Protein AF-A0A8H6HP29-F1 (afdb_monomer_lite)

Foldseek 3Di:
DCCLVCLQPDPPDDPVVDQLLQSVLSNCVSNVVVVLVVVLVCCCCPVVVVDPVPRDDPVNSVVVVVVVVLVVLVVLCVLQPCVVQPPRRDPPVSSCSNQPVVNVVSVVVVVVVVVVVD

Sequence (118 aa):
LGTILGCAIKEQVKKEDRKPGRERAYAILISEAAFLIWKIRCEWRIEHEQEEEKAHTAVEIENRWRAMMDALINFDYLSTNTERYGSKATEKTLVEATWGNLLEEHSKKIKIRSRARV

Secondary structure (DSSP, 8-state):
-HHHHHTTPPP---GGG--HHHHHHHHHHHHHHHHHHHHHHHIIIIISTT-GGGPPPHHHHHHHHHHHHHHHHHHHHHTT-HHHHGGGSPPHHHHHHHHTHHHHHHHHHHHHHHHTT-

Structure (mmCIF, N/CA/C/O backbone):
data_AF-A0A8H6HP29-F1
#
_entry.id   AF-A0A8H6HP29-F1
#
loop_
_atom_site.group_PDB
_atom_site.id
_atom_site.type_symbol
_atom_site.label_atom_id
_atom_site.label_alt_id
_atom_site.label_comp_id
_atom_site.label_asym_id
_atom_site.label_entity_id
_atom_site.label_seq_id
_atom_site.pdbx_PDB_ins_code
_atom_site.Cartn_x
_atom_site.Cartn_y
_atom_site.Cartn_z
_atom_site.occupancy
_atom_site.B_iso_or_equiv
_atom_site.auth_seq_id
_atom_site.auth_comp_id
_atom_site.auth_asym_id
_atom_site.auth_atom_id
_atom_site.pdbx_PDB_model_num
ATOM 1 N N . LEU A 1 1 ? -11.431 -7.342 -14.838 1.00 80.12 1 LEU A N 1
ATOM 2 C CA . LEU A 1 1 ? -11.944 -5.958 -14.669 1.00 80.12 1 LEU A CA 1
ATOM 3 C C . LEU A 1 1 ? -12.895 -5.825 -13.485 1.00 80.12 1 LEU A C 1
ATOM 5 O O . LEU A 1 1 ? -12.622 -4.981 -12.646 1.00 80.12 1 LEU A O 1
ATOM 9 N N . GLY A 1 2 ? -13.939 -6.661 -13.367 1.00 91.44 2 GLY A N 1
ATOM 10 C CA . GLY A 1 2 ? -14.906 -6.582 -12.255 1.00 91.44 2 GLY A CA 1
ATOM 11 C C . GLY A 1 2 ? -14.269 -6.568 -10.861 1.00 91.44 2 GLY A C 1
ATOM 12 O O . GLY A 1 2 ? -14.625 -5.733 -10.044 1.00 91.44 2 GLY A O 1
ATOM 13 N N . THR A 1 3 ? -13.246 -7.393 -10.628 1.00 90.88 3 THR A N 1
ATOM 14 C CA . THR A 1 3 ? -12.493 -7.411 -9.364 1.00 90.88 3 THR A CA 1
ATOM 15 C C . THR A 1 3 ? -11.807 -6.084 -9.041 1.00 90.88 3 THR A C 1
ATOM 17 O O . THR A 1 3 ? -11.855 -5.649 -7.903 1.00 90.88 3 THR A O 1
ATOM 20 N N . ILE A 1 4 ? -11.197 -5.420 -10.028 1.00 92.69 4 ILE A N 1
ATOM 21 C CA . ILE A 1 4 ? -10.497 -4.139 -9.824 1.00 92.69 4 ILE A CA 1
ATOM 22 C C . ILE A 1 4 ? -11.512 -3.028 -9.546 1.00 92.69 4 ILE A C 1
ATOM 24 O O . ILE A 1 4 ? -11.343 -2.251 -8.617 1.00 92.69 4 ILE A O 1
ATOM 28 N N . LEU A 1 5 ? -12.594 -2.979 -10.326 1.00 91.69 5 LEU A N 1
ATOM 29 C CA . LEU A 1 5 ? -13.640 -1.966 -10.161 1.00 91.69 5 LEU A CA 1
ATOM 30 C C . LEU A 1 5 ? -14.454 -2.169 -8.874 1.00 91.69 5 LEU A C 1
ATOM 32 O O . LEU A 1 5 ? -14.981 -1.212 -8.316 1.00 91.69 5 LEU A O 1
ATOM 36 N N . GLY A 1 6 ? -14.556 -3.414 -8.410 1.00 91.69 6 GLY A N 1
ATOM 37 C CA . GLY A 1 6 ? -15.330 -3.802 -7.238 1.00 91.69 6 GLY A CA 1
ATOM 38 C C . GLY A 1 6 ? -14.517 -4.016 -5.964 1.00 91.69 6 GLY A C 1
ATOM 39 O O . GLY A 1 6 ? -15.121 -4.329 -4.946 1.00 91.69 6 GLY A O 1
ATOM 40 N N . CYS A 1 7 ? -13.187 -3.861 -5.967 1.00 91.38 7 CYS A N 1
ATOM 41 C CA . CYS A 1 7 ? -12.358 -4.252 -4.816 1.00 91.38 7 CYS A CA 1
ATOM 42 C C . CYS A 1 7 ? -12.662 -3.455 -3.540 1.00 91.38 7 CYS A C 1
ATOM 44 O O . CYS A 1 7 ? -12.459 -3.957 -2.439 1.00 91.38 7 CYS A O 1
ATOM 46 N N . ALA A 1 8 ? -13.171 -2.229 -3.685 1.00 86.94 8 ALA A N 1
ATOM 47 C CA . ALA A 1 8 ? -13.584 -1.370 -2.578 1.00 86.94 8 ALA A CA 1
ATOM 48 C C . ALA A 1 8 ? -15.068 -1.539 -2.192 1.00 86.94 8 ALA A C 1
ATOM 50 O O . ALA A 1 8 ? -15.531 -0.915 -1.232 1.00 86.94 8 ALA A O 1
ATOM 51 N N . ILE A 1 9 ? -15.830 -2.357 -2.929 1.00 88.38 9 ILE A N 1
ATOM 52 C CA . ILE A 1 9 ? -17.239 -2.613 -2.634 1.00 88.38 9 ILE A CA 1
ATOM 53 C C . ILE A 1 9 ? -17.313 -3.584 -1.461 1.00 88.38 9 ILE A C 1
ATOM 55 O O . ILE A 1 9 ? -16.763 -4.680 -1.477 1.00 88.38 9 ILE A O 1
ATOM 59 N N . LYS A 1 10 ? -18.023 -3.158 -0.422 1.00 71.69 10 LYS A N 1
ATOM 60 C CA . LYS A 1 10 ? -18.251 -3.954 0.778 1.00 71.69 10 LYS A CA 1
ATOM 61 C C . LYS A 1 10 ? -19.354 -4.968 0.490 1.00 71.69 10 LYS A C 1
ATOM 63 O O . LYS A 1 10 ? -20.489 -4.568 0.237 1.00 71.69 10 LYS A O 1
ATOM 68 N N . GLU A 1 11 ? -19.029 -6.256 0.551 1.00 68.00 11 GLU A N 1
ATOM 69 C CA . GLU A 1 11 ? -20.042 -7.311 0.526 1.00 68.00 11 GLU A CA 1
ATOM 70 C C . GLU A 1 11 ? -21.029 -7.122 1.688 1.00 68.00 11 GLU A C 1
ATOM 72 O O . GLU A 1 11 ? -20.660 -6.680 2.782 1.00 68.00 11 GLU A O 1
ATOM 77 N N . GLN A 1 12 ? -22.301 -7.455 1.456 1.00 63.59 12 GLN A N 1
ATOM 78 C CA . GLN A 1 12 ? -23.348 -7.429 2.481 1.00 63.59 12 GLN A CA 1
ATOM 79 C C . GLN A 1 12 ? -23.239 -8.655 3.397 1.00 63.59 12 GLN A C 1
ATOM 81 O O . GLN A 1 12 ? -24.166 -9.450 3.532 1.00 63.59 12 GLN A O 1
ATOM 86 N N . VAL A 1 13 ? -22.072 -8.827 4.009 1.00 71.75 13 VAL A N 1
ATOM 87 C CA . VAL A 1 13 ? -21.848 -9.854 5.022 1.00 71.75 13 VAL A CA 1
ATOM 88 C C . VAL A 1 13 ? -22.559 -9.426 6.307 1.00 71.75 13 VAL A C 1
ATOM 90 O O . VAL A 1 13 ? -22.623 -8.234 6.633 1.00 71.75 13 VAL A O 1
ATOM 93 N N . LYS A 1 14 ? -23.097 -10.393 7.059 1.00 72.81 14 LYS A N 1
ATOM 94 C CA . LYS A 1 14 ? -23.611 -10.139 8.410 1.00 72.81 14 LYS A CA 1
ATOM 95 C C . LYS A 1 14 ? -22.538 -9.426 9.236 1.00 72.81 14 LYS A C 1
ATOM 97 O O . LYS A 1 14 ? -21.358 -9.758 9.162 1.00 72.81 14 LYS A O 1
ATOM 102 N N . LYS A 1 15 ? -22.957 -8.442 10.037 1.00 68.25 15 LYS A N 1
ATOM 103 C CA . LYS A 1 15 ? -22.053 -7.562 10.797 1.00 68.25 15 LYS A CA 1
ATOM 104 C C . LYS A 1 15 ? -21.067 -8.334 11.692 1.00 68.25 15 LYS A C 1
ATOM 106 O O . LYS A 1 15 ? -19.955 -7.858 11.884 1.00 68.25 15 LYS A O 1
ATOM 111 N N . GLU A 1 16 ? -21.470 -9.499 12.198 1.00 73.19 16 GLU A N 1
ATOM 112 C CA . GLU A 1 16 ? -20.668 -10.369 13.074 1.00 73.19 16 GLU A CA 1
ATOM 113 C C . GLU A 1 16 ? -19.512 -11.080 12.357 1.00 73.19 16 GLU A C 1
ATOM 115 O O . GLU A 1 16 ? -18.465 -11.290 12.961 1.00 73.19 16 GLU A O 1
ATOM 120 N N . ASP A 1 17 ? -19.645 -11.374 11.062 1.00 77.88 17 ASP A N 1
ATOM 121 C CA . ASP A 1 17 ? -18.613 -12.079 10.287 1.00 77.88 17 ASP A CA 1
ATOM 122 C C . ASP A 1 17 ? -17.635 -11.119 9.591 1.00 77.88 17 ASP A C 1
ATOM 124 O O . ASP A 1 17 ? -16.699 -11.537 8.897 1.00 77.88 17 ASP A O 1
ATOM 128 N N . ARG A 1 18 ? -17.849 -9.811 9.762 1.00 80.69 18 ARG A N 1
ATOM 129 C CA . ARG A 1 18 ? -17.110 -8.774 9.058 1.00 80.69 18 ARG A CA 1
ATOM 130 C C . ARG A 1 18 ? -15.661 -8.700 9.531 1.00 80.69 18 ARG A C 1
ATOM 132 O O . ARG A 1 18 ? -15.383 -8.571 10.722 1.00 80.69 18 ARG A O 1
ATOM 139 N N . LYS A 1 19 ? -14.722 -8.675 8.581 1.00 88.06 19 LYS A N 1
ATOM 140 C CA . LYS A 1 19 ? -13.280 -8.557 8.856 1.00 88.06 19 LYS A CA 1
ATOM 141 C C . LYS A 1 19 ? -12.741 -7.290 8.192 1.00 88.06 19 LYS A C 1
ATOM 143 O O . LYS A 1 19 ? -12.082 -7.385 7.156 1.00 88.06 19 LYS A O 1
ATOM 148 N N . PRO A 1 20 ? -12.988 -6.102 8.779 1.00 88.94 20 PRO A N 1
ATOM 149 C CA . PRO A 1 20 ? -12.727 -4.819 8.124 1.00 88.94 20 PRO A CA 1
ATOM 150 C C . PRO A 1 20 ? -11.257 -4.622 7.735 1.00 88.94 20 PRO A C 1
ATOM 152 O O . PRO A 1 20 ? -10.988 -4.094 6.661 1.00 88.94 20 PRO A O 1
ATOM 155 N N . GLY A 1 21 ? -10.308 -5.098 8.550 1.00 91.44 21 GLY A N 1
ATOM 156 C CA . GLY A 1 21 ? -8.884 -5.066 8.202 1.00 91.44 21 GLY A CA 1
ATOM 157 C C . GLY A 1 21 ? -8.557 -5.903 6.959 1.00 91.44 21 GLY A C 1
ATOM 158 O O . GLY A 1 21 ? -7.873 -5.430 6.059 1.00 91.44 21 GLY A O 1
ATOM 159 N N . ARG A 1 22 ? -9.124 -7.112 6.846 1.00 90.00 22 ARG A N 1
ATOM 160 C CA . ARG A 1 22 ? -8.913 -8.001 5.691 1.00 90.00 22 ARG A CA 1
ATOM 161 C C . ARG A 1 22 ? -9.568 -7.461 4.420 1.00 90.00 22 ARG A C 1
ATOM 163 O O . ARG A 1 22 ? -8.945 -7.492 3.366 1.00 90.00 22 ARG A O 1
ATOM 170 N N . GLU A 1 23 ? -10.798 -6.961 4.527 1.00 91.62 23 GLU A N 1
ATOM 171 C CA . GLU A 1 23 ? -11.507 -6.290 3.426 1.00 91.62 23 GLU A CA 1
ATOM 172 C C . GLU A 1 23 ? -10.692 -5.100 2.906 1.00 91.62 23 GLU A C 1
ATOM 174 O O . GLU A 1 23 ? -10.485 -4.953 1.703 1.00 91.62 23 GLU A O 1
ATOM 179 N N . ARG A 1 24 ? -10.170 -4.277 3.823 1.00 93.12 24 ARG A N 1
ATOM 180 C CA . ARG A 1 24 ? -9.332 -3.127 3.483 1.00 93.12 24 ARG A CA 1
ATOM 181 C C . ARG A 1 24 ? -8.012 -3.549 2.836 1.00 93.12 24 ARG A C 1
ATOM 183 O O . ARG A 1 24 ? -7.641 -2.977 1.817 1.00 93.12 24 ARG A O 1
ATOM 190 N N . ALA A 1 25 ? -7.333 -4.558 3.383 1.00 93.25 25 ALA A N 1
ATOM 191 C CA . ALA A 1 25 ? -6.086 -5.080 2.823 1.00 93.25 25 ALA A CA 1
ATOM 192 C C . ALA A 1 25 ? -6.294 -5.609 1.400 1.00 93.25 25 ALA A C 1
ATOM 194 O O . ALA A 1 25 ? -5.510 -5.305 0.506 1.00 93.25 25 ALA A O 1
ATOM 195 N N . TYR A 1 26 ? -7.384 -6.345 1.174 1.00 93.19 26 TYR A N 1
ATOM 196 C CA . TYR A 1 26 ? -7.762 -6.822 -0.150 1.00 93.19 26 TYR A CA 1
ATOM 197 C C . TYR A 1 26 ? -7.975 -5.666 -1.132 1.00 93.19 26 TYR A C 1
ATOM 199 O O . TYR A 1 26 ? -7.392 -5.671 -2.215 1.00 93.19 26 TYR A O 1
ATOM 207 N N . ALA A 1 27 ? -8.763 -4.660 -0.740 1.00 94.44 27 ALA A N 1
ATOM 208 C CA . ALA A 1 27 ? -9.038 -3.504 -1.584 1.00 94.44 27 ALA A CA 1
ATOM 209 C C . ALA A 1 27 ? -7.745 -2.799 -2.022 1.00 94.44 27 ALA A C 1
ATOM 211 O O . ALA A 1 27 ? -7.578 -2.558 -3.217 1.00 94.44 27 ALA A O 1
ATOM 212 N N . ILE A 1 28 ? -6.829 -2.550 -1.074 1.00 94.94 28 ILE A N 1
ATOM 213 C CA . ILE A 1 28 ? -5.526 -1.915 -1.322 1.00 94.94 28 ILE A CA 1
ATOM 214 C C . ILE A 1 28 ? -4.671 -2.779 -2.253 1.00 94.94 28 ILE A C 1
ATOM 216 O O . ILE A 1 28 ? -4.185 -2.293 -3.267 1.00 94.94 28 ILE A O 1
ATOM 220 N N . LEU A 1 29 ? -4.511 -4.072 -1.957 1.00 94.50 29 LEU A N 1
ATOM 221 C CA . LEU A 1 29 ? -3.666 -4.958 -2.764 1.00 94.50 29 LEU A CA 1
ATOM 222 C C . LEU A 1 29 ? -4.126 -5.015 -4.223 1.00 94.50 29 LEU A C 1
ATOM 224 O O . LEU A 1 29 ? -3.298 -4.946 -5.129 1.00 94.50 29 LEU A O 1
ATOM 228 N N . ILE A 1 30 ? -5.436 -5.116 -4.456 1.00 95.81 30 ILE A N 1
ATOM 229 C CA . ILE A 1 30 ? -5.982 -5.170 -5.813 1.00 95.81 30 ILE A CA 1
ATOM 230 C C . ILE A 1 30 ? -5.809 -3.831 -6.537 1.00 95.81 30 ILE A C 1
ATOM 232 O O . ILE A 1 30 ? -5.395 -3.829 -7.700 1.00 95.81 30 ILE A O 1
ATOM 236 N N . SER A 1 31 ? -6.108 -2.701 -5.886 1.00 96.00 31 SER A N 1
ATOM 237 C CA . SER A 1 31 ? -6.001 -1.387 -6.529 1.00 96.00 31 SER A CA 1
ATOM 238 C C . SER A 1 31 ? -4.554 -1.017 -6.850 1.00 96.00 31 SER A C 1
ATOM 240 O O . SER A 1 31 ? -4.270 -0.566 -7.958 1.00 96.00 31 SER A O 1
ATOM 242 N N . GLU A 1 32 ? -3.632 -1.261 -5.921 1.00 96.38 32 GLU A N 1
ATOM 243 C CA . GLU A 1 32 ? -2.213 -0.924 -6.073 1.00 96.38 32 GLU A CA 1
ATOM 244 C C . GLU A 1 32 ? -1.523 -1.830 -7.093 1.00 96.38 32 GLU A C 1
ATOM 246 O O . GLU A 1 32 ? -0.751 -1.355 -7.926 1.00 96.38 32 GLU A O 1
ATOM 251 N N . ALA A 1 33 ? -1.858 -3.126 -7.118 1.00 96.44 33 ALA A N 1
ATOM 252 C CA . ALA A 1 33 ? -1.350 -4.031 -8.146 1.00 96.44 33 ALA A CA 1
ATOM 253 C C . ALA A 1 33 ? -1.822 -3.603 -9.543 1.00 96.44 33 ALA A C 1
ATOM 255 O O . ALA A 1 33 ? -1.024 -3.542 -10.479 1.00 96.44 33 ALA A O 1
ATOM 256 N N . ALA A 1 34 ? -3.105 -3.255 -9.688 1.00 97.06 34 ALA A N 1
ATOM 257 C CA . ALA A 1 34 ? -3.644 -2.763 -10.952 1.00 97.06 34 ALA A CA 1
ATOM 258 C C . ALA A 1 34 ? -2.968 -1.456 -11.394 1.00 97.06 34 ALA A C 1
ATOM 260 O O . ALA A 1 34 ? -2.622 -1.313 -12.570 1.00 97.06 34 ALA A O 1
ATOM 261 N N . PHE A 1 35 ? -2.744 -0.529 -10.459 1.00 96.56 35 PHE A N 1
ATOM 262 C CA . PHE A 1 35 ? -2.038 0.720 -10.720 1.00 96.56 35 PHE A CA 1
ATOM 263 C C . PHE A 1 35 ? -0.588 0.480 -11.158 1.00 96.56 35 PHE A C 1
ATOM 265 O O . PHE A 1 35 ? -0.164 1.035 -12.171 1.00 96.56 35 PHE A O 1
ATOM 272 N N . LEU A 1 36 ? 0.156 -0.382 -10.458 1.00 97.38 36 LEU A N 1
ATOM 273 C CA . LEU A 1 36 ? 1.539 -0.703 -10.808 1.00 97.38 36 LEU A CA 1
ATOM 274 C C . LEU A 1 36 ? 1.635 -1.353 -12.194 1.00 97.38 36 LEU A C 1
ATOM 276 O O . LEU A 1 36 ? 2.466 -0.941 -12.999 1.00 97.38 36 LEU A O 1
ATOM 280 N N . ILE A 1 37 ? 0.757 -2.315 -12.502 1.00 96.19 37 ILE A N 1
ATOM 281 C CA . ILE A 1 37 ? 0.690 -2.954 -13.827 1.00 96.19 37 ILE A CA 1
ATOM 282 C C . ILE A 1 37 ? 0.414 -1.909 -14.910 1.00 96.19 37 ILE A C 1
ATOM 284 O O . ILE A 1 37 ? 1.078 -1.898 -15.947 1.00 96.19 37 ILE A O 1
ATOM 288 N N . TRP A 1 38 ? -0.559 -1.024 -14.678 1.00 96.81 38 TRP A N 1
ATOM 289 C CA . TRP A 1 38 ? -0.878 0.048 -15.615 1.00 96.81 38 TRP A CA 1
ATOM 290 C C . TRP A 1 38 ? 0.321 0.972 -15.838 1.00 96.81 38 TRP A C 1
ATOM 292 O O . TRP A 1 38 ? 0.652 1.265 -16.986 1.00 96.81 38 TRP A O 1
ATOM 302 N N . LYS A 1 39 ? 1.002 1.370 -14.760 1.00 96.38 39 LYS A N 1
ATOM 303 C CA . LYS A 1 39 ? 2.168 2.250 -14.813 1.00 96.38 39 LYS A CA 1
ATOM 304 C C . LYS A 1 39 ? 3.319 1.618 -15.600 1.00 96.38 39 LYS A C 1
ATOM 306 O O . LYS A 1 39 ? 3.775 2.222 -16.562 1.00 96.38 39 LYS A O 1
ATOM 311 N N . ILE A 1 40 ? 3.700 0.381 -15.272 1.00 96.00 40 ILE A N 1
ATOM 312 C CA . ILE A 1 40 ? 4.738 -0.387 -15.987 1.00 96.00 40 ILE A CA 1
ATOM 313 C C . ILE A 1 40 ? 4.400 -0.501 -17.478 1.00 96.00 40 ILE A C 1
ATOM 315 O O . ILE A 1 40 ? 5.257 -0.315 -18.337 1.00 96.00 40 ILE A O 1
ATOM 319 N N . ARG A 1 41 ? 3.132 -0.769 -17.816 1.00 95.06 41 ARG A N 1
ATOM 320 C CA . ARG A 1 41 ? 2.707 -0.856 -19.219 1.00 95.06 41 ARG A CA 1
ATOM 321 C C . ARG A 1 41 ? 2.843 0.481 -19.947 1.00 95.06 41 ARG A C 1
ATOM 323 O O . ARG A 1 41 ? 3.162 0.493 -21.134 1.00 95.06 41 ARG A O 1
ATOM 330 N N . CYS A 1 42 ? 2.529 1.588 -19.280 1.00 95.31 42 CYS A N 1
ATOM 331 C CA . CYS A 1 42 ? 2.664 2.922 -19.856 1.00 95.31 42 CYS A CA 1
ATOM 332 C C . CYS A 1 42 ? 4.133 3.298 -20.064 1.00 95.31 42 CYS A C 1
ATOM 334 O O . CYS A 1 42 ? 4.450 3.757 -21.154 1.00 95.31 42 CYS A O 1
ATOM 336 N N . GLU A 1 43 ? 5.011 3.036 -19.094 1.00 94.69 43 GLU A N 1
ATOM 337 C CA . GLU A 1 43 ? 6.463 3.246 -19.228 1.00 94.69 43 GLU A CA 1
ATOM 338 C C . GLU A 1 43 ? 7.010 2.459 -20.429 1.00 94.69 43 GLU A C 1
ATOM 340 O O . GLU A 1 43 ? 7.535 3.043 -21.375 1.00 94.69 43 GL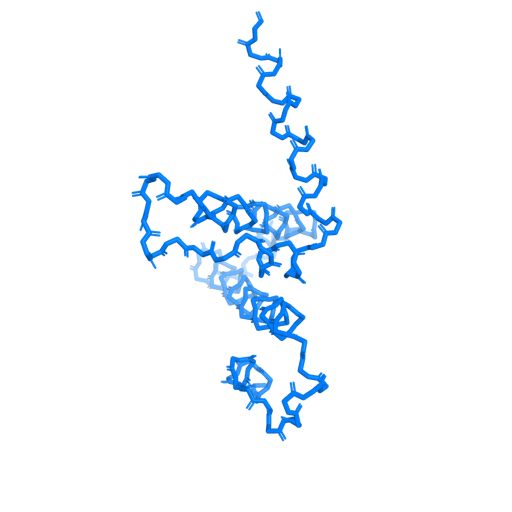U A O 1
ATOM 345 N N . TRP A 1 44 ? 6.743 1.151 -20.488 1.00 93.12 44 TRP A N 1
ATOM 346 C CA . TRP A 1 44 ? 7.206 0.319 -21.599 1.00 93.12 44 TRP A CA 1
ATOM 347 C C . TRP A 1 44 ? 6.672 0.770 -22.968 1.00 93.12 44 TRP A C 1
ATOM 349 O O . TRP A 1 44 ? 7.411 0.824 -23.949 1.00 93.12 44 TRP A O 1
ATOM 359 N N . ARG A 1 45 ? 5.378 1.099 -23.061 1.00 93.56 45 ARG A N 1
ATOM 360 C CA . ARG A 1 45 ? 4.745 1.403 -24.353 1.00 93.56 45 ARG A CA 1
ATOM 361 C C . ARG A 1 45 ? 4.972 2.835 -24.833 1.00 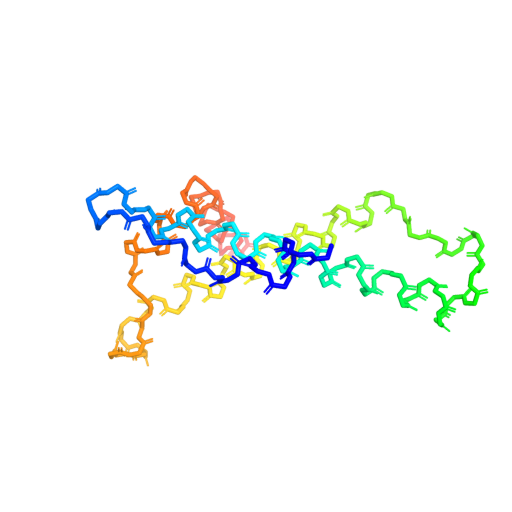93.56 45 ARG A C 1
ATOM 363 O O . ARG A 1 45 ? 5.003 3.052 -26.036 1.00 93.56 45 ARG A O 1
ATOM 370 N N . ILE A 1 46 ? 5.024 3.804 -23.923 1.00 92.75 46 ILE A N 1
ATOM 371 C CA . ILE A 1 46 ? 5.045 5.235 -24.260 1.00 92.75 46 ILE A CA 1
ATOM 372 C C . ILE A 1 46 ? 6.456 5.800 -24.117 1.00 92.75 46 ILE A C 1
ATOM 374 O O . ILE A 1 46 ? 6.896 6.522 -24.999 1.00 92.75 46 ILE A O 1
ATOM 378 N N . GLU A 1 47 ? 7.167 5.479 -23.035 1.00 91.19 47 GLU A N 1
ATOM 379 C CA . GLU A 1 47 ? 8.500 6.045 -22.772 1.00 91.19 47 GLU A CA 1
ATOM 380 C C . GLU A 1 47 ? 9.618 5.247 -23.448 1.00 91.19 47 GLU A C 1
ATOM 382 O O . GLU A 1 47 ? 10.662 5.802 -23.783 1.00 91.19 47 GLU A O 1
ATOM 387 N N . HIS A 1 48 ? 9.420 3.941 -23.633 1.00 90.94 48 HIS A N 1
ATOM 388 C CA . HIS A 1 48 ? 10.416 3.050 -24.234 1.00 90.94 48 HIS A CA 1
ATOM 389 C C . HIS A 1 48 ? 10.043 2.571 -25.636 1.00 90.94 48 HIS A C 1
ATOM 391 O O . HIS A 1 48 ? 10.740 1.720 -26.171 1.00 90.94 48 HIS A O 1
ATOM 397 N N . GLU A 1 49 ? 8.945 3.080 -26.208 1.00 91.75 49 GLU A N 1
ATOM 398 C CA . GLU A 1 49 ? 8.481 2.752 -27.567 1.00 91.75 49 GLU A CA 1
ATOM 399 C C . GLU A 1 49 ? 8.424 1.237 -27.860 1.00 91.75 49 GLU A C 1
ATOM 401 O O . GLU A 1 49 ? 8.563 0.798 -28.997 1.00 91.75 49 GLU A O 1
ATOM 406 N N . GLN A 1 50 ? 8.178 0.425 -26.822 1.00 88.62 50 GLN A N 1
ATOM 407 C CA . GLN A 1 50 ? 8.149 -1.041 -26.878 1.00 88.62 50 GLN A CA 1
ATOM 408 C C . GLN A 1 50 ? 9.485 -1.709 -27.245 1.00 88.62 50 GLN A C 1
ATOM 410 O O . GLN A 1 50 ? 9.497 -2.870 -27.658 1.00 88.62 50 GLN A O 1
ATOM 415 N N . GLU A 1 51 ? 10.610 -1.024 -27.048 1.00 91.88 51 GLU A N 1
ATOM 416 C CA . GLU A 1 51 ? 11.940 -1.607 -27.204 1.00 91.88 51 GLU A CA 1
ATOM 417 C C . GLU A 1 51 ? 12.164 -2.744 -26.192 1.00 91.88 51 GLU A C 1
ATOM 419 O O . GLU A 1 51 ? 12.020 -2.571 -24.978 1.00 91.88 51 GLU A O 1
ATOM 424 N N . GLU A 1 52 ? 12.530 -3.926 -26.690 1.00 86.88 52 GLU A N 1
ATOM 425 C CA . GLU A 1 52 ? 12.685 -5.138 -25.876 1.00 86.88 52 GLU A CA 1
ATOM 426 C C . GLU A 1 52 ? 13.877 -5.046 -24.909 1.00 86.88 52 GLU A C 1
ATOM 428 O O . GLU A 1 52 ? 13.791 -5.502 -23.771 1.00 86.88 52 GLU A O 1
ATOM 433 N N . GLU A 1 53 ? 14.953 -4.360 -25.306 1.00 89.31 53 GLU A N 1
ATOM 434 C CA . GLU A 1 53 ? 16.132 -4.117 -24.458 1.00 89.31 53 GLU A CA 1
ATOM 435 C C . GLU A 1 53 ? 15.830 -3.225 -23.243 1.00 89.31 53 GLU A C 1
ATOM 437 O O . GLU A 1 53 ? 16.536 -3.280 -22.236 1.00 89.31 53 GLU A O 1
ATOM 442 N N . LYS A 1 54 ? 14.766 -2.418 -23.322 1.00 88.06 54 LYS A N 1
ATOM 443 C CA . LYS A 1 54 ? 14.298 -1.529 -22.249 1.00 88.06 54 LYS A CA 1
ATOM 444 C C . LYS A 1 54 ? 13.124 -2.127 -21.469 1.00 88.06 54 LYS A C 1
ATOM 446 O O . LYS A 1 54 ? 12.474 -1.427 -20.692 1.00 88.06 54 LYS A O 1
ATOM 451 N N . ALA A 1 55 ? 12.812 -3.407 -21.673 1.00 89.56 55 ALA A N 1
ATOM 452 C CA . ALA A 1 55 ? 11.776 -4.080 -20.906 1.00 89.56 55 ALA A CA 1
ATOM 453 C C . ALA A 1 55 ? 12.172 -4.182 -19.424 1.00 89.56 55 ALA A C 1
ATOM 455 O O . ALA A 1 55 ? 13.299 -4.539 -19.075 1.00 89.56 55 ALA A O 1
ATOM 456 N N . HIS A 1 56 ? 11.217 -3.903 -18.537 1.00 92.56 56 HIS A N 1
ATOM 457 C CA . HIS A 1 56 ? 11.443 -4.005 -17.099 1.00 92.56 56 HIS A CA 1
ATOM 458 C C . HIS A 1 56 ? 11.770 -5.440 -16.686 1.00 92.56 56 HIS A C 1
ATOM 460 O O . HIS A 1 56 ? 11.090 -6.396 -17.069 1.00 92.56 56 HIS A O 1
ATOM 466 N N . THR A 1 57 ? 12.778 -5.585 -15.831 1.00 95.19 57 THR A N 1
ATOM 467 C CA . THR A 1 57 ? 13.156 -6.897 -15.293 1.00 95.19 57 THR A CA 1
ATOM 468 C C . THR A 1 57 ? 12.229 -7.313 -14.152 1.00 95.19 57 THR A C 1
ATOM 470 O O . THR A 1 57 ? 11.682 -6.476 -13.432 1.00 95.19 57 THR A O 1
ATOM 473 N N . ALA A 1 58 ? 12.098 -8.620 -13.910 1.00 94.75 58 ALA A N 1
ATOM 474 C CA . ALA A 1 58 ? 11.307 -9.126 -12.785 1.00 94.75 58 ALA A CA 1
ATOM 475 C C . ALA A 1 58 ? 11.782 -8.563 -11.429 1.00 94.75 58 ALA A C 1
ATOM 477 O O . ALA A 1 58 ? 10.962 -8.197 -10.590 1.00 94.75 58 ALA A O 1
ATOM 478 N N . VAL A 1 59 ? 13.101 -8.427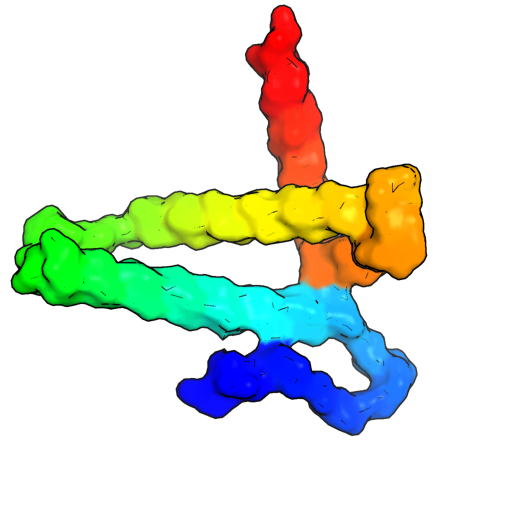 -11.247 1.00 96.56 59 VAL A N 1
ATOM 479 C CA . VAL A 1 59 ? 13.710 -7.865 -10.030 1.00 96.56 59 VAL A CA 1
ATOM 480 C C . VAL A 1 59 ? 13.332 -6.396 -9.850 1.00 96.56 59 VAL A C 1
ATOM 482 O O . VAL A 1 59 ? 13.010 -5.964 -8.745 1.00 96.56 59 VAL A O 1
ATOM 485 N N . GLU A 1 60 ? 13.342 -5.616 -10.930 1.00 95.81 60 GLU A N 1
ATOM 486 C CA . GLU A 1 60 ? 12.922 -4.217 -10.891 1.00 95.81 60 GLU A CA 1
ATOM 487 C C . GLU A 1 60 ? 11.442 -4.086 -10.506 1.00 95.81 60 GLU A C 1
ATOM 489 O O . GLU A 1 60 ? 11.101 -3.296 -9.623 1.00 95.81 60 GLU A O 1
ATOM 494 N N . ILE A 1 61 ? 10.571 -4.888 -11.123 1.00 96.44 61 ILE A N 1
ATOM 495 C CA . ILE A 1 61 ? 9.132 -4.899 -10.834 1.00 96.44 61 ILE A CA 1
ATOM 496 C C . ILE A 1 61 ? 8.883 -5.281 -9.370 1.00 96.44 61 ILE A C 1
ATOM 498 O O . ILE A 1 61 ? 8.106 -4.616 -8.682 1.00 96.44 61 ILE A O 1
ATOM 502 N N . GLU A 1 62 ? 9.575 -6.305 -8.868 1.00 96.62 62 GLU A N 1
ATOM 503 C CA . GLU A 1 62 ? 9.477 -6.731 -7.473 1.00 96.62 62 GLU A CA 1
ATOM 504 C C . GLU A 1 62 ? 9.932 -5.626 -6.510 1.00 96.62 62 GLU A C 1
ATOM 506 O O . GLU A 1 62 ? 9.242 -5.328 -5.532 1.00 96.62 62 GLU A O 1
ATOM 511 N N . ASN A 1 63 ? 11.055 -4.967 -6.797 1.00 96.44 63 ASN A N 1
ATOM 512 C CA . ASN A 1 63 ? 11.558 -3.865 -5.980 1.00 96.44 63 ASN A CA 1
ATOM 513 C C . ASN A 1 63 ? 10.591 -2.675 -5.965 1.00 96.44 63 ASN A C 1
ATOM 515 O O . ASN A 1 63 ? 10.353 -2.093 -4.904 1.00 96.44 63 ASN A O 1
ATOM 519 N N . ARG A 1 64 ? 9.989 -2.337 -7.111 1.00 97.06 64 ARG A N 1
ATOM 520 C CA . ARG A 1 64 ? 8.963 -1.287 -7.216 1.00 97.06 64 ARG A CA 1
ATOM 521 C C . ARG A 1 64 ? 7.715 -1.640 -6.405 1.00 97.06 64 ARG A C 1
ATOM 523 O O . ARG A 1 64 ? 7.216 -0.789 -5.670 1.00 97.06 64 ARG A O 1
ATOM 530 N N . TRP A 1 65 ? 7.251 -2.888 -6.481 1.00 96.69 65 TRP A N 1
ATOM 531 C CA . TRP A 1 65 ? 6.138 -3.375 -5.663 1.00 96.69 65 TRP A CA 1
ATOM 532 C C . TRP A 1 65 ? 6.449 -3.277 -4.166 1.00 96.69 65 TRP A C 1
ATOM 534 O O . TRP A 1 65 ? 5.671 -2.705 -3.405 1.00 96.69 65 TRP A O 1
ATOM 544 N N . ARG A 1 66 ? 7.621 -3.759 -3.735 1.00 94.31 66 ARG A N 1
ATOM 545 C CA . ARG A 1 66 ? 8.059 -3.675 -2.333 1.00 94.31 66 ARG A CA 1
ATOM 546 C C . ARG A 1 66 ? 8.127 -2.229 -1.845 1.00 94.31 66 ARG A C 1
ATOM 548 O O . ARG A 1 66 ? 7.615 -1.936 -0.769 1.00 94.31 66 ARG A O 1
ATOM 555 N N . ALA A 1 67 ? 8.699 -1.327 -2.643 1.00 94.31 67 ALA A N 1
ATOM 556 C CA . ALA A 1 67 ? 8.795 0.092 -2.307 1.00 94.31 67 ALA A CA 1
ATOM 557 C C . ALA A 1 67 ? 7.415 0.758 -2.171 1.00 94.31 67 ALA A C 1
ATOM 559 O O . ALA A 1 67 ? 7.197 1.529 -1.236 1.00 94.31 67 ALA A O 1
ATOM 560 N N . MET A 1 68 ? 6.477 0.435 -3.066 1.00 95.62 68 MET A N 1
ATOM 561 C CA . MET A 1 68 ? 5.090 0.907 -3.004 1.00 95.62 68 MET A CA 1
ATOM 562 C C . MET A 1 68 ? 4.387 0.420 -1.730 1.00 95.62 68 MET A C 1
ATOM 564 O O . MET A 1 68 ? 3.816 1.227 -0.998 1.00 95.62 68 MET A O 1
ATOM 568 N N . MET A 1 69 ? 4.492 -0.874 -1.416 1.00 94.06 69 MET A N 1
ATOM 569 C CA . MET A 1 69 ? 3.893 -1.448 -0.208 1.00 94.06 69 MET A CA 1
ATOM 570 C C . MET A 1 69 ? 4.498 -0.866 1.074 1.00 94.06 69 MET A C 1
ATOM 572 O O . MET A 1 69 ? 3.757 -0.513 1.990 1.00 94.06 69 MET A O 1
ATOM 576 N N . ASP A 1 70 ? 5.822 -0.698 1.137 1.00 92.88 70 ASP A N 1
ATOM 577 C CA . ASP A 1 70 ? 6.489 -0.056 2.276 1.00 92.88 70 ASP A CA 1
ATOM 578 C C . ASP A 1 70 ? 6.021 1.397 2.463 1.00 92.88 70 ASP A C 1
ATOM 580 O O . ASP A 1 70 ? 5.806 1.835 3.595 1.00 92.88 70 ASP A O 1
ATOM 584 N N . ALA A 1 71 ? 5.836 2.148 1.372 1.00 93.25 71 ALA A N 1
ATOM 585 C CA . ALA A 1 71 ? 5.336 3.520 1.429 1.00 93.25 71 ALA A CA 1
ATOM 586 C C . ALA A 1 71 ? 3.897 3.587 1.965 1.00 93.25 71 ALA A C 1
ATOM 588 O O . ALA A 1 71 ? 3.606 4.428 2.817 1.00 93.25 71 ALA A O 1
ATOM 589 N N . LEU A 1 72 ? 3.023 2.680 1.519 1.00 94.06 72 LEU A N 1
ATOM 590 C CA . LEU A 1 72 ? 1.635 2.587 1.981 1.00 94.06 72 LEU A CA 1
ATOM 591 C C . LEU A 1 72 ? 1.541 2.207 3.459 1.00 94.06 72 LEU A C 1
ATOM 593 O O . LEU A 1 72 ? 0.837 2.875 4.214 1.00 94.06 72 LEU A O 1
ATOM 597 N N . ILE A 1 73 ? 2.287 1.185 3.892 1.00 94.00 73 ILE A N 1
ATOM 598 C CA . ILE A 1 73 ? 2.324 0.761 5.299 1.00 94.00 73 ILE A CA 1
ATOM 599 C C . ILE A 1 73 ? 2.807 1.913 6.186 1.00 94.00 73 ILE A C 1
ATOM 601 O O . ILE A 1 73 ? 2.209 2.189 7.228 1.00 94.00 73 ILE A O 1
ATOM 605 N N . ASN A 1 74 ? 3.860 2.618 5.766 1.00 93.00 74 ASN A N 1
ATOM 606 C CA . ASN A 1 74 ? 4.372 3.770 6.501 1.00 93.00 74 ASN A CA 1
ATOM 607 C C . ASN A 1 74 ? 3.338 4.904 6.574 1.00 93.00 74 ASN A C 1
ATOM 609 O O . ASN A 1 74 ? 3.132 5.484 7.639 1.00 93.00 74 ASN A O 1
ATOM 613 N N . PHE A 1 75 ? 2.677 5.219 5.459 1.00 93.38 75 PHE A N 1
ATOM 614 C CA . PHE A 1 75 ? 1.644 6.252 5.411 1.00 93.38 75 PHE A CA 1
ATOM 615 C C . PHE A 1 75 ? 0.467 5.928 6.340 1.00 93.38 75 PHE A C 1
ATOM 617 O O . PHE A 1 75 ? 0.042 6.784 7.121 1.00 93.38 75 PHE A O 1
ATOM 624 N N . ASP A 1 76 ? -0.016 4.687 6.311 1.00 93.50 76 ASP A N 1
ATOM 625 C CA . ASP A 1 76 ? -1.084 4.212 7.187 1.00 93.50 76 ASP A CA 1
ATOM 626 C C . ASP A 1 76 ? -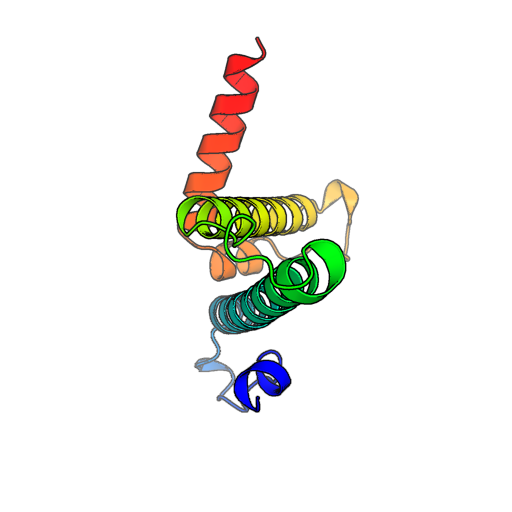0.685 4.289 8.660 1.00 93.50 76 ASP A C 1
ATOM 628 O O . ASP A 1 76 ? -1.452 4.782 9.486 1.00 93.50 76 ASP A O 1
ATOM 632 N N . TYR A 1 77 ? 0.535 3.855 8.990 1.00 92.06 77 TYR A N 1
ATOM 633 C CA . TYR A 1 77 ? 1.063 3.934 10.348 1.00 92.06 77 TYR A CA 1
ATOM 634 C C . TYR A 1 77 ? 1.131 5.382 10.843 1.00 92.06 77 TYR A C 1
ATOM 636 O O . TYR A 1 77 ? 0.637 5.687 11.928 1.00 92.06 77 TYR A O 1
ATOM 644 N N . LEU A 1 78 ? 1.680 6.299 10.041 1.00 92.00 78 LEU A N 1
ATOM 645 C CA . LEU A 1 78 ? 1.740 7.723 10.383 1.00 92.00 78 LEU A CA 1
ATOM 646 C C . LEU A 1 78 ? 0.344 8.335 10.549 1.00 92.00 78 LEU A C 1
ATOM 648 O O . LEU A 1 78 ? 0.145 9.179 11.423 1.00 92.00 78 LEU A O 1
ATOM 652 N N . SER A 1 79 ? -0.627 7.871 9.764 1.00 93.44 79 SER A N 1
ATOM 653 C CA . SER A 1 79 ? -2.020 8.322 9.823 1.00 93.44 79 SER A CA 1
ATOM 654 C C . SER A 1 79 ? -2.747 7.891 11.103 1.00 93.44 79 SER A C 1
ATOM 656 O O . SER A 1 79 ? -3.819 8.420 11.389 1.00 93.44 79 SER A O 1
ATOM 658 N N . THR A 1 80 ? -2.173 6.987 11.909 1.00 94.38 80 THR A N 1
ATOM 659 C CA . THR A 1 80 ? -2.704 6.623 13.240 1.00 94.38 80 THR A CA 1
ATOM 660 C C . THR A 1 80 ? -2.385 7.639 14.335 1.00 94.38 80 THR A C 1
ATOM 662 O O . THR A 1 80 ? -2.911 7.531 15.441 1.00 94.38 80 THR A O 1
ATOM 665 N N . ASN A 1 81 ? -1.533 8.633 14.063 1.00 93.12 81 ASN A N 1
ATOM 666 C CA . ASN A 1 81 ? -1.119 9.603 15.070 1.00 93.12 81 ASN A CA 1
ATOM 667 C C . ASN A 1 81 ? -2.285 10.533 15.467 1.00 93.12 81 ASN A C 1
ATOM 669 O O . ASN A 1 81 ? -2.595 11.508 14.779 1.00 93.12 81 ASN A O 1
ATOM 673 N N . THR A 1 82 ? -2.901 10.251 16.616 1.00 92.19 82 THR A N 1
ATOM 674 C CA . THR A 1 82 ? -4.026 11.017 17.170 1.00 92.19 82 THR A CA 1
ATOM 675 C C . THR A 1 82 ? -3.631 12.403 17.667 1.00 92.19 82 THR A C 1
ATOM 677 O O . THR A 1 82 ? -4.465 13.299 17.657 1.00 92.19 82 THR A O 1
ATOM 680 N N . GLU A 1 83 ? -2.377 12.611 18.068 1.00 92.31 83 GLU A N 1
ATOM 681 C CA . GLU A 1 83 ? -1.875 13.932 18.465 1.00 9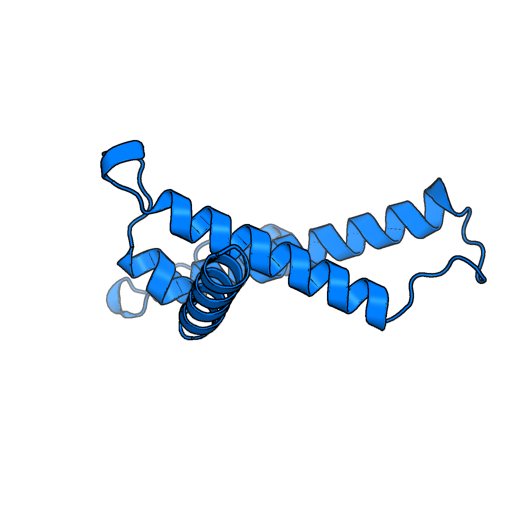2.31 83 GLU A CA 1
ATOM 682 C C . GLU A 1 83 ? -1.848 14.883 17.262 1.00 92.31 83 GLU A C 1
ATOM 684 O O . GLU A 1 83 ? -2.279 16.030 17.349 1.00 92.31 83 GLU A O 1
ATOM 689 N N . ARG A 1 84 ? -1.406 14.381 16.103 1.00 92.62 84 ARG A N 1
ATOM 690 C CA . ARG A 1 84 ? -1.301 15.170 14.872 1.00 92.62 84 ARG A CA 1
ATOM 691 C C . ARG A 1 84 ? -2.628 15.313 14.128 1.00 92.62 84 ARG A C 1
ATOM 693 O O . ARG A 1 84 ? -2.886 16.367 13.552 1.00 92.62 84 ARG A O 1
ATOM 700 N N . TYR A 1 85 ? -3.435 14.253 14.082 1.00 92.25 85 TYR A N 1
ATOM 701 C CA . TYR A 1 85 ? -4.622 14.184 13.218 1.00 92.25 85 TYR A CA 1
ATOM 702 C C . TYR A 1 85 ? -5.956 14.165 13.979 1.00 92.25 85 TYR A C 1
ATOM 704 O O . TYR A 1 85 ? -7.013 14.251 13.348 1.00 92.25 85 TYR A O 1
ATOM 712 N N . GLY A 1 86 ? -5.939 14.099 15.314 1.00 92.81 86 GLY A N 1
ATOM 713 C CA . GLY A 1 86 ? -7.139 14.146 16.150 1.00 92.81 86 GLY A CA 1
ATOM 714 C C . GLY A 1 86 ? -8.182 13.106 15.736 1.00 92.81 86 GLY A C 1
ATOM 715 O O . GLY A 1 86 ? -7.868 11.936 15.533 1.00 92.81 86 GLY A O 1
ATOM 716 N N . SER A 1 87 ? -9.425 13.553 15.545 1.00 91.31 87 SER A N 1
ATOM 717 C CA . SER A 1 87 ? -10.547 12.708 15.109 1.00 91.31 87 SER A CA 1
ATOM 718 C C . SER A 1 87 ? -10.440 12.191 13.670 1.00 91.31 87 SER A C 1
ATOM 720 O O . SER A 1 87 ? -11.213 11.317 13.286 1.00 91.31 87 SER A O 1
ATOM 722 N N . LYS A 1 88 ? -9.505 12.713 12.865 1.00 91.88 88 LYS A N 1
ATOM 723 C CA . LYS A 1 88 ? -9.231 12.232 11.502 1.00 91.88 88 LYS A CA 1
ATOM 724 C C . LYS A 1 88 ? -8.160 11.141 11.467 1.00 91.88 88 LYS A C 1
ATOM 726 O O . LYS A 1 88 ? -7.886 10.613 10.392 1.00 91.88 88 LYS A O 1
ATOM 731 N N . ALA A 1 89 ? -7.535 10.834 12.606 1.00 94.44 89 ALA A N 1
ATOM 732 C CA . ALA A 1 89 ? -6.572 9.750 12.689 1.00 94.44 89 ALA A CA 1
ATOM 733 C C . ALA A 1 89 ? -7.247 8.418 12.343 1.00 94.44 89 ALA A C 1
ATOM 735 O O . ALA A 1 89 ? -8.383 8.149 12.737 1.00 94.44 89 ALA A O 1
ATOM 736 N N . THR A 1 90 ? -6.532 7.575 11.605 1.00 93.00 90 THR A N 1
ATOM 737 C CA . THR A 1 90 ? -6.999 6.216 11.331 1.00 93.00 90 THR A CA 1
ATOM 738 C C . THR A 1 90 ? -6.892 5.390 12.605 1.00 93.00 90 THR A C 1
ATOM 740 O O . THR A 1 90 ? -5.894 5.465 13.323 1.00 93.00 90 THR A O 1
ATOM 743 N N . GLU A 1 91 ? -7.914 4.587 12.893 1.00 93.75 91 GLU A N 1
ATOM 744 C CA . GLU A 1 91 ? -7.914 3.723 14.068 1.00 93.75 91 GLU A CA 1
ATOM 745 C C . GLU A 1 91 ? -6.726 2.749 14.018 1.00 93.75 91 GLU A C 1
ATOM 747 O O . GLU A 1 91 ? -6.545 2.007 13.048 1.00 93.75 91 GLU A O 1
ATOM 752 N N . LYS A 1 92 ? -5.901 2.743 15.070 1.00 92.38 92 LYS A N 1
ATOM 753 C CA . LYS A 1 92 ? -4.677 1.933 15.113 1.00 92.38 92 LYS A CA 1
ATOM 754 C C . LYS A 1 92 ? -4.964 0.435 14.983 1.00 92.38 92 LYS A C 1
ATOM 756 O O . LYS A 1 92 ? -4.288 -0.252 14.225 1.00 92.38 92 LYS A O 1
ATOM 761 N N . THR A 1 93 ? -6.000 -0.042 15.664 1.00 92.75 93 THR A N 1
ATOM 762 C CA . THR A 1 93 ? -6.473 -1.436 15.611 1.00 92.75 93 THR A CA 1
ATOM 763 C C . THR A 1 93 ? -6.880 -1.844 14.190 1.00 92.75 93 THR A C 1
ATOM 765 O O . THR A 1 93 ? -6.620 -2.971 13.778 1.00 92.75 93 THR A O 1
ATOM 768 N N . LEU A 1 94 ? -7.463 -0.932 13.400 1.00 94.00 94 LEU A N 1
ATOM 769 C CA . LEU A 1 94 ? -7.813 -1.179 12.001 1.00 94.00 94 LEU A CA 1
ATOM 770 C C . LEU A 1 94 ? -6.561 -1.308 11.128 1.00 94.00 94 LEU A C 1
ATOM 772 O O . LEU A 1 94 ? -6.508 -2.187 10.267 1.00 94.00 94 LEU A O 1
ATOM 776 N N . VAL A 1 95 ? -5.554 -0.458 11.343 1.00 94.25 95 VAL A N 1
ATOM 777 C CA . VAL A 1 95 ? -4.264 -0.529 10.633 1.00 94.25 95 VAL A CA 1
ATOM 778 C C . VAL A 1 95 ? -3.523 -1.822 10.984 1.00 94.25 95 VAL A C 1
ATOM 780 O O . VAL A 1 95 ? -3.067 -2.525 10.084 1.00 94.25 95 VAL A O 1
ATOM 783 N N . GLU A 1 96 ? -3.482 -2.195 12.264 1.00 93.31 96 GLU A N 1
ATOM 784 C CA . GLU A 1 96 ? -2.927 -3.472 12.734 1.00 93.31 96 GLU A CA 1
ATOM 785 C C . GLU A 1 96 ? -3.680 -4.667 12.130 1.00 93.31 96 GLU A C 1
ATOM 787 O O . GLU A 1 96 ? -3.055 -5.592 11.618 1.00 93.31 96 GLU A O 1
ATOM 792 N N . ALA A 1 97 ? -5.014 -4.625 12.087 1.00 93.19 97 ALA A N 1
ATOM 793 C CA . ALA A 1 97 ? -5.825 -5.665 11.457 1.00 93.19 97 ALA A CA 1
ATOM 794 C C . ALA A 1 97 ? -5.679 -5.714 9.924 1.00 93.19 97 ALA A C 1
ATOM 796 O O . ALA A 1 97 ? -5.949 -6.754 9.322 1.00 93.19 97 ALA A O 1
ATOM 797 N N . THR A 1 98 ? -5.297 -4.602 9.285 1.00 94.44 98 THR A N 1
ATOM 798 C CA . THR A 1 98 ? -5.052 -4.537 7.835 1.00 94.44 98 THR A CA 1
ATOM 799 C C . THR A 1 98 ? -3.722 -5.197 7.486 1.00 94.44 98 THR A C 1
ATOM 801 O O . THR A 1 98 ? -3.665 -6.045 6.599 1.00 94.44 98 THR A O 1
ATOM 804 N N . TRP A 1 99 ? -2.649 -4.816 8.177 1.00 94.25 99 TRP A N 1
ATOM 805 C CA . TRP A 1 99 ? -1.287 -5.191 7.792 1.00 94.25 99 TRP A CA 1
ATOM 806 C C . TRP A 1 99 ? -0.739 -6.397 8.559 1.00 94.25 99 TRP A C 1
ATOM 808 O O . TRP A 1 99 ? 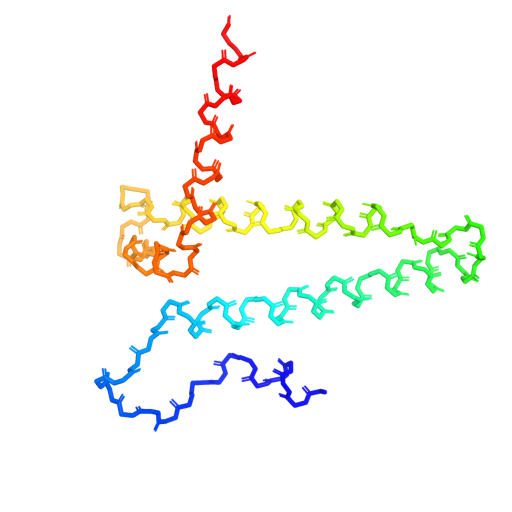0.151 -7.088 8.059 1.00 94.25 99 TRP A O 1
ATOM 818 N N . GLY A 1 100 ? -1.262 -6.674 9.755 1.00 89.88 100 GLY A N 1
ATOM 819 C CA . GLY A 1 100 ? -0.826 -7.772 10.614 1.00 89.88 100 GLY A CA 1
ATOM 820 C C . GLY A 1 100 ? 0.694 -7.805 10.775 1.00 89.88 100 GLY A C 1
ATOM 821 O O . GLY A 1 100 ? 1.333 -6.796 11.078 1.00 89.88 100 GLY A O 1
ATOM 822 N N . ASN A 1 101 ? 1.283 -8.966 10.490 1.00 85.31 101 ASN A N 1
ATOM 823 C CA . ASN A 1 101 ? 2.721 -9.212 10.632 1.00 85.31 101 ASN A CA 1
ATOM 824 C C . ASN A 1 101 ? 3.598 -8.300 9.749 1.00 85.31 101 ASN A C 1
ATOM 826 O O . ASN A 1 101 ? 4.755 -8.054 10.091 1.00 85.31 101 ASN A O 1
ATOM 830 N N . LEU A 1 102 ? 3.070 -7.766 8.636 1.00 82.94 102 LEU A N 1
ATOM 831 C CA . LEU A 1 102 ? 3.825 -6.853 7.765 1.00 82.94 102 LEU A CA 1
ATOM 832 C C . LEU A 1 102 ? 4.155 -5.536 8.478 1.00 82.94 102 LEU A C 1
ATOM 834 O O . LEU A 1 102 ? 5.224 -4.963 8.264 1.00 82.94 102 LEU A O 1
ATOM 838 N N . LEU A 1 103 ? 3.273 -5.078 9.372 1.00 82.69 103 LEU A N 1
ATOM 839 C CA . LEU A 1 103 ? 3.505 -3.872 10.164 1.00 82.69 103 LEU A CA 1
ATOM 840 C C . LEU A 1 103 ? 4.653 -4.073 11.161 1.00 82.69 103 LEU A C 1
ATOM 842 O O . LEU A 1 103 ? 5.471 -3.174 11.363 1.00 82.69 103 LEU A O 1
ATOM 846 N N . GLU A 1 104 ? 4.754 -5.263 11.758 1.00 79.81 104 GLU A N 1
ATOM 847 C CA . GLU A 1 104 ? 5.846 -5.592 12.674 1.00 79.81 104 GLU A CA 1
ATOM 848 C C . GLU A 1 104 ? 7.198 -5.578 11.961 1.00 79.81 104 GLU A C 1
ATOM 850 O O . GLU A 1 104 ? 8.149 -4.968 12.455 1.00 79.81 104 GLU A O 1
ATOM 855 N N . GLU A 1 105 ? 7.286 -6.212 10.790 1.00 80.62 105 GLU A N 1
ATOM 856 C CA . GLU A 1 105 ? 8.496 -6.214 9.968 1.00 80.62 105 GLU A CA 1
ATOM 857 C C . GLU A 1 105 ? 8.895 -4.786 9.569 1.00 80.62 105 GLU A C 1
ATOM 859 O O . GLU A 1 105 ? 10.053 -4.386 9.731 1.00 80.62 105 GLU A O 1
ATOM 864 N N . HIS A 1 106 ? 7.926 -3.985 9.126 1.00 81.19 106 HIS A N 1
ATOM 865 C CA . HIS A 1 106 ? 8.149 -2.595 8.752 1.00 81.19 106 HIS A CA 1
ATOM 866 C C . HIS A 1 106 ? 8.637 -1.747 9.941 1.00 81.19 106 HIS A C 1
ATOM 868 O O . HIS A 1 106 ? 9.622 -1.011 9.834 1.00 81.19 106 HIS A O 1
ATOM 874 N N . SER A 1 107 ? 8.030 -1.909 11.122 1.00 75.62 107 SER A N 1
ATOM 875 C CA . SER A 1 107 ? 8.449 -1.206 12.342 1.00 75.62 107 SER A CA 1
ATOM 876 C C . SER A 1 107 ? 9.887 -1.553 12.758 1.00 75.62 107 SER A C 1
ATOM 878 O O . SER A 1 107 ? 10.645 -0.677 13.188 1.00 75.62 107 SER A O 1
ATOM 880 N N . LYS A 1 108 ? 10.302 -2.818 12.580 1.00 77.88 108 LYS A N 1
ATOM 881 C CA . LYS A 1 108 ? 11.683 -3.267 12.812 1.00 77.88 108 LYS A CA 1
ATOM 882 C C . LYS A 1 108 ? 12.639 -2.577 11.837 1.00 77.88 108 LYS A C 1
ATOM 884 O O . LYS A 1 108 ? 13.659 -2.047 12.278 1.00 77.88 108 LYS A O 1
ATOM 889 N N . LYS A 1 109 ? 12.289 -2.495 10.546 1.00 77.12 109 LYS A N 1
ATOM 890 C CA . LYS A 1 109 ? 13.087 -1.785 9.526 1.00 77.12 109 LYS A CA 1
ATOM 891 C C . LYS A 1 109 ? 13.280 -0.304 9.867 1.00 77.12 109 LYS A C 1
ATOM 893 O O . LYS A 1 109 ? 14.404 0.191 9.770 1.00 77.12 109 LYS A O 1
ATOM 898 N N . ILE A 1 110 ? 12.230 0.393 10.315 1.00 76.69 110 ILE A N 1
ATOM 899 C CA . ILE A 1 110 ? 12.328 1.802 10.742 1.00 76.69 110 ILE A CA 1
ATOM 900 C C . ILE A 1 110 ? 13.311 1.949 11.913 1.00 76.69 110 ILE A C 1
ATOM 902 O O . ILE A 1 110 ? 14.207 2.790 11.850 1.00 76.69 110 ILE A O 1
ATOM 906 N N . LYS A 1 111 ? 13.194 1.105 12.950 1.00 72.25 111 LYS A N 1
ATOM 907 C CA . LYS A 1 111 ? 14.084 1.137 14.128 1.00 72.25 111 LYS A CA 1
ATOM 908 C C . LYS A 1 111 ? 15.549 0.856 13.780 1.00 72.25 111 LYS A C 1
ATOM 910 O O . LYS A 1 111 ? 16.448 1.445 14.374 1.00 72.25 111 LYS A O 1
ATOM 915 N N . ILE A 1 112 ? 15.807 -0.036 12.824 1.00 71.44 112 ILE A N 1
ATOM 916 C CA . ILE A 1 112 ? 17.166 -0.313 12.337 1.00 71.44 112 ILE A CA 1
ATOM 917 C C . ILE A 1 112 ? 17.717 0.912 11.591 1.00 71.44 112 ILE A C 1
ATOM 919 O O . ILE A 1 112 ? 18.821 1.367 11.883 1.00 71.44 112 ILE A O 1
ATOM 923 N N . ARG A 1 113 ? 16.925 1.512 10.691 1.00 69.56 113 ARG A N 1
ATOM 924 C CA . ARG A 1 113 ? 17.312 2.715 9.930 1.00 69.56 113 ARG A CA 1
ATOM 925 C C . ARG A 1 113 ? 17.523 3.960 10.794 1.00 69.56 113 ARG A C 1
ATOM 927 O O . ARG A 1 113 ? 18.276 4.844 10.390 1.00 69.56 113 ARG A O 1
ATOM 934 N N . SER A 1 114 ? 16.850 4.073 11.939 1.00 66.81 114 SER A N 1
ATOM 935 C CA . SER A 1 114 ? 17.085 5.167 12.889 1.00 66.81 114 SER A CA 1
ATOM 936 C C . SER A 1 114 ? 18.355 4.953 13.713 1.00 66.81 114 SER A C 1
ATOM 938 O O . SER A 1 114 ? 19.014 5.924 14.056 1.00 66.81 114 SER A O 1
ATOM 940 N N . ARG A 1 115 ? 18.718 3.696 14.005 1.00 61.72 115 ARG A N 1
ATOM 941 C CA . ARG A 1 115 ? 19.950 3.343 14.732 1.00 61.72 115 ARG A CA 1
ATOM 942 C C . ARG A 1 115 ? 21.211 3.437 13.877 1.00 61.72 115 ARG A C 1
ATOM 944 O O . ARG A 1 115 ? 22.247 3.789 14.405 1.00 61.72 115 ARG A O 1
ATOM 951 N N . ALA A 1 116 ? 21.119 3.170 12.575 1.00 60.59 116 ALA A N 1
ATOM 952 C CA . ALA A 1 116 ? 22.244 3.304 11.642 1.00 60.59 116 ALA A CA 1
ATOM 953 C C . ALA A 1 116 ? 22.592 4.765 11.277 1.00 60.59 116 ALA A C 1
ATOM 955 O O . ALA A 1 116 ? 23.505 4.999 10.492 1.00 60.59 116 ALA A O 1
ATOM 956 N N . ARG A 1 117 ? 21.826 5.741 11.784 1.00 56.66 117 ARG A N 1
ATOM 957 C CA . ARG A 1 117 ? 22.019 7.183 11.559 1.00 56.66 117 ARG A CA 1
ATOM 958 C C . ARG A 1 117 ? 22.647 7.910 12.761 1.00 56.66 117 ARG A C 1
ATOM 960 O O . ARG A 1 117 ? 22.738 9.135 12.716 1.00 56.66 117 ARG A O 1
ATOM 967 N N . VAL A 1 118 ? 23.026 7.165 13.804 1.00 48.41 118 VAL A N 1
ATOM 968 C CA . VAL A 1 118 ? 23.762 7.616 15.000 1.00 48.41 118 VAL A CA 1
ATOM 969 C C . VAL A 1 118 ? 25.172 7.053 14.917 1.00 48.41 118 VAL A C 1
ATOM 971 O O . VAL A 1 118 ? 26.111 7.813 15.222 1.00 48.41 118 VAL A O 1
#

Radius of gyration: 17.79 Å; chains: 1; bounding box: 47×27×46 Å

Organism: NCBI:txid980116

pLDDT: mean 88.37, std 9.92, range [48.41, 97.38]